Protein AF-A3JC23-F1 (afdb_monomer_lite)

Foldseek 3Di:
DDDDDDPPPPPPPPPPPQKDKDAKDWDKPPPAQDKDKDWAFDFPIKIWIDAIWIARNVVRDIDGPDKIKMKTWGFHFDDPQKTKIWIWMDINNHTPVVGIDIDIDGHDQVAWGWDADQNWIKTWNDGGRTMTIIGTNTDHPVVPDDPDD

Radius of gyration: 22.41 Å; chains: 1; bounding box: 46×41×73 Å

Sequence (149 aa):
MKKTLMLGAVLAVTSLAGCSIMPETISRDPEKGTVSTAGVGEAIYTYDKKGKVFVDYMNGKSTNQTDSVKQEIIYSGLSKGELKITYREYMNDYARASFFQDATYDYSPQASTMISFKGAQVEILDANNTQVKYKVLKGFSDEQLKPME

pLDDT: mean 86.66, std 18.33, range [34.84, 98.62]

Structure (mmCIF, N/CA/C/O backbone):
data_AF-A3JC23-F1
#
_entry.id   AF-A3JC23-F1
#
loop_
_atom_site.group_PDB
_atom_site.id
_atom_site.type_symbol
_atom_site.label_atom_id
_atom_site.label_alt_id
_atom_site.label_comp_id
_atom_site.label_asym_id
_atom_site.label_entity_id
_atom_site.label_seq_id
_atom_site.pdbx_PDB_ins_code
_atom_site.Cartn_x
_atom_site.Cartn_y
_atom_site.Cartn_z
_atom_site.occupancy
_atom_site.B_iso_or_equiv
_atom_site.auth_seq_id
_atom_site.auth_comp_id
_atom_site.auth_asym_id
_atom_site.auth_atom_id
_atom_site.pdbx_PDB_model_num
ATOM 1 N N . MET A 1 1 ? -24.517 26.088 -53.016 1.00 42.19 1 MET A N 1
ATOM 2 C CA . MET A 1 1 ? -23.246 26.175 -53.780 1.00 42.19 1 MET A CA 1
ATOM 3 C C . MET A 1 1 ? -22.209 26.785 -52.840 1.00 42.19 1 MET A C 1
ATOM 5 O O . MET A 1 1 ? -22.527 27.822 -52.295 1.00 42.19 1 MET A O 1
ATOM 9 N N . LYS A 1 2 ? -21.037 26.249 -52.494 1.00 40.59 2 LYS A N 1
ATOM 10 C CA . LYS A 1 2 ? -20.238 25.068 -52.856 1.00 40.59 2 LYS A CA 1
ATOM 11 C C . LYS A 1 2 ? -19.586 24.564 -51.550 1.00 40.59 2 LYS A C 1
ATOM 13 O O . LYS A 1 2 ? -19.163 25.375 -50.735 1.00 40.59 2 LYS A O 1
ATOM 18 N N . LYS A 1 3 ? -19.513 23.241 -51.371 1.00 43.25 3 LYS A N 1
ATOM 19 C CA . LYS A 1 3 ? -18.633 22.580 -50.393 1.00 43.25 3 LYS A CA 1
ATOM 20 C C . LYS A 1 3 ? -17.183 22.760 -50.853 1.00 43.25 3 LYS A C 1
ATOM 22 O O . LYS A 1 3 ? -16.905 22.449 -52.008 1.00 43.25 3 LYS A O 1
ATOM 27 N N . THR A 1 4 ? -16.282 23.154 -49.956 1.00 44.03 4 THR A N 1
ATOM 28 C CA . THR A 1 4 ? -14.837 22.962 -50.143 1.00 44.03 4 THR A CA 1
ATOM 29 C C . THR A 1 4 ? -14.311 22.150 -48.969 1.00 44.03 4 THR A C 1
ATOM 31 O O . THR A 1 4 ? -14.196 22.639 -47.850 1.00 44.03 4 THR A O 1
ATOM 34 N N . LEU A 1 5 ? -14.057 20.876 -49.262 1.00 46.94 5 LEU A N 1
ATOM 35 C CA . LEU A 1 5 ? -13.226 19.967 -48.485 1.00 46.94 5 LEU A CA 1
ATOM 36 C C . LEU A 1 5 ? -11.787 20.505 -48.506 1.00 46.94 5 LEU A C 1
ATOM 38 O O . LEU A 1 5 ? -11.231 20.695 -49.585 1.00 46.94 5 LEU A O 1
ATOM 42 N N . MET A 1 6 ? -11.173 20.687 -47.341 1.00 37.78 6 MET A N 1
ATOM 43 C CA . MET A 1 6 ? -9.716 20.699 -47.201 1.00 37.78 6 MET A CA 1
ATOM 44 C C . MET A 1 6 ? -9.348 19.421 -46.452 1.00 37.78 6 MET A C 1
ATOM 46 O O . MET A 1 6 ? -9.417 19.350 -45.228 1.00 37.78 6 MET A O 1
ATOM 50 N N . LEU A 1 7 ? -9.042 18.377 -47.222 1.00 41.12 7 LEU A N 1
ATOM 51 C CA . LEU A 1 7 ? -8.472 17.135 -46.722 1.00 41.12 7 LEU A CA 1
ATOM 52 C C . LEU A 1 7 ? -6.980 17.395 -46.474 1.00 41.12 7 LEU A C 1
ATOM 54 O O . LEU A 1 7 ? -6.151 17.221 -47.362 1.00 41.12 7 LEU A O 1
ATOM 58 N N . GLY A 1 8 ? -6.650 17.886 -45.282 1.00 37.66 8 GLY A N 1
ATOM 59 C CA . GLY A 1 8 ? -5.270 17.961 -44.817 1.00 37.66 8 GLY A CA 1
ATOM 60 C C . GLY A 1 8 ? -4.798 16.566 -44.431 1.00 37.66 8 GLY A C 1
ATOM 61 O O . GLY A 1 8 ? -4.936 16.166 -43.279 1.00 37.66 8 GLY A O 1
ATOM 62 N N . ALA A 1 9 ? -4.280 15.805 -45.395 1.00 42.31 9 ALA A N 1
ATOM 63 C CA . ALA A 1 9 ? -3.544 14.583 -45.107 1.00 42.31 9 ALA A CA 1
ATOM 64 C C . ALA A 1 9 ? -2.228 14.971 -44.419 1.00 42.31 9 ALA A C 1
ATOM 66 O O . ALA A 1 9 ? -1.235 15.287 -45.072 1.00 42.31 9 ALA A O 1
ATOM 67 N N . VAL A 1 10 ? -2.229 14.977 -43.085 1.00 38.59 10 VAL A N 1
ATOM 68 C CA . VAL A 1 10 ? -0.990 14.935 -42.312 1.00 38.59 10 VAL A CA 1
ATOM 69 C C . VAL A 1 10 ? -0.419 13.540 -42.529 1.00 38.59 10 VAL A C 1
ATOM 71 O O . VAL A 1 10 ? -0.834 12.575 -41.891 1.00 38.59 10 VAL A O 1
ATOM 74 N N . LEU A 1 11 ? 0.494 13.421 -43.491 1.00 34.84 11 LEU A N 1
ATOM 75 C CA . LEU A 1 11 ? 1.345 12.250 -43.611 1.00 34.84 11 LEU A CA 1
ATOM 76 C C . LEU A 1 11 ? 2.268 12.277 -42.388 1.00 34.84 11 LEU A C 1
ATOM 78 O O . LEU A 1 11 ? 3.297 12.951 -42.381 1.00 34.84 11 LEU A O 1
ATOM 82 N N . ALA A 1 12 ? 1.862 11.604 -41.312 1.00 37.56 12 ALA A N 1
ATOM 83 C CA . ALA A 1 12 ? 2.781 11.276 -40.240 1.00 37.56 12 ALA A CA 1
ATOM 84 C C . ALA A 1 12 ? 3.844 10.369 -40.864 1.00 37.56 12 ALA A C 1
ATOM 86 O O . ALA A 1 12 ? 3.592 9.195 -41.132 1.00 37.56 12 ALA A O 1
ATOM 87 N N . VAL A 1 13 ? 5.015 10.932 -41.164 1.00 38.25 13 VAL A N 1
ATOM 88 C CA . VAL A 1 13 ? 6.204 10.145 -41.472 1.00 38.25 13 VAL A CA 1
ATOM 89 C C . VAL A 1 13 ? 6.565 9.447 -40.170 1.00 38.25 13 VAL A C 1
ATOM 91 O O . VAL A 1 13 ? 7.307 9.969 -39.343 1.00 38.25 13 VAL A O 1
ATOM 94 N N . THR A 1 14 ? 5.955 8.288 -39.939 1.00 45.12 14 THR A N 1
ATOM 95 C CA . THR A 1 14 ? 6.372 7.376 -38.888 1.00 45.12 14 THR A CA 1
ATOM 96 C C . THR A 1 14 ? 7.732 6.868 -39.326 1.00 45.12 14 THR A C 1
ATOM 98 O O . THR A 1 14 ? 7.823 6.002 -40.199 1.00 45.12 14 THR A O 1
ATOM 101 N N . SER A 1 15 ? 8.805 7.446 -38.789 1.00 49.62 15 SER A N 1
ATOM 102 C CA . SER A 1 15 ? 10.090 6.774 -38.862 1.00 49.62 15 SER A CA 1
ATOM 103 C C . SER A 1 15 ? 9.877 5.395 -38.241 1.00 49.62 15 SER A C 1
ATOM 105 O O . SER A 1 15 ? 9.499 5.267 -37.077 1.00 49.62 15 SER A O 1
ATOM 107 N N . LEU A 1 16 ? 10.041 4.351 -39.050 1.00 55.16 16 LEU A N 1
ATOM 108 C CA . LEU A 1 16 ? 10.155 2.980 -38.571 1.00 55.16 16 LEU A CA 1
ATOM 109 C C . LEU A 1 16 ? 11.498 2.894 -37.845 1.00 55.16 16 LEU A C 1
ATOM 111 O O . LEU A 1 16 ? 12.481 2.385 -38.377 1.00 55.16 16 LEU A O 1
ATOM 115 N N . ALA A 1 17 ? 11.580 3.494 -36.659 1.00 64.62 17 ALA A N 1
ATOM 116 C CA . ALA A 1 17 ? 12.686 3.235 -35.769 1.00 64.62 17 ALA A CA 1
ATOM 117 C C . ALA A 1 17 ? 12.620 1.739 -35.446 1.00 64.62 17 ALA A C 1
ATOM 119 O O . ALA A 1 17 ? 11.651 1.264 -34.860 1.00 64.62 17 ALA A O 1
ATOM 120 N N . GLY A 1 18 ? 13.643 0.987 -35.863 1.00 77.00 18 GLY A N 1
ATOM 121 C CA . GLY A 1 18 ? 13.754 -0.447 -35.581 1.00 77.00 18 GLY A CA 1
ATOM 122 C C . GLY A 1 18 ? 13.861 -0.765 -34.085 1.00 77.00 18 GLY A C 1
ATOM 123 O O . GLY A 1 18 ? 13.825 -1.932 -33.711 1.00 77.00 18 GLY A O 1
ATOM 124 N N . CYS A 1 19 ? 13.952 0.257 -33.226 1.00 84.06 19 CYS A N 1
ATOM 125 C CA . CYS A 1 19 ? 13.892 0.129 -31.779 1.00 84.06 19 CYS A CA 1
ATOM 126 C C . CYS A 1 19 ? 13.116 1.278 -31.116 1.00 84.06 19 CYS A C 1
ATOM 128 O O . CYS A 1 19 ? 12.958 2.354 -31.698 1.00 84.06 19 CYS A O 1
ATOM 130 N N . SER A 1 20 ? 12.675 1.064 -29.878 1.00 88.50 20 SER A N 1
ATOM 131 C CA . SER A 1 20 ? 12.151 2.104 -28.989 1.00 88.50 20 SER A CA 1
ATOM 132 C C . SER A 1 20 ? 12.636 1.912 -27.550 1.00 88.50 20 SER A C 1
ATOM 134 O O . SER A 1 20 ? 13.111 0.843 -27.164 1.00 88.50 20 SER A O 1
ATOM 136 N N . ILE A 1 21 ? 12.522 2.973 -26.749 1.00 88.50 21 ILE A N 1
ATOM 137 C CA . ILE A 1 21 ? 12.781 2.943 -25.308 1.00 88.50 21 ILE A CA 1
ATOM 138 C C . ILE A 1 21 ? 11.471 3.271 -24.602 1.00 88.50 21 ILE A C 1
ATOM 140 O O . ILE A 1 21 ? 10.959 4.382 -24.735 1.00 88.50 21 ILE A O 1
ATOM 144 N N . MET A 1 22 ? 10.952 2.326 -23.824 1.00 88.31 22 MET A N 1
ATOM 145 C CA . MET A 1 22 ? 9.900 2.609 -22.856 1.00 88.31 22 MET A CA 1
ATOM 146 C C . MET A 1 22 ? 10.553 3.203 -21.605 1.00 88.31 22 MET A C 1
ATOM 148 O O . MET A 1 22 ? 11.451 2.572 -21.037 1.00 88.31 22 MET A O 1
ATOM 152 N N . PRO A 1 23 ? 10.182 4.430 -21.202 1.00 88.50 23 PRO A N 1
ATOM 153 C CA . PRO A 1 23 ? 10.779 5.074 -20.043 1.00 88.50 23 PRO A CA 1
ATOM 154 C C . PRO A 1 23 ? 10.357 4.380 -18.746 1.00 88.50 23 PRO A C 1
ATOM 156 O O . PRO A 1 23 ? 9.351 3.675 -18.699 1.00 88.50 23 PRO A O 1
ATOM 159 N N . GLU A 1 24 ? 11.121 4.630 -17.684 1.00 91.75 24 GLU A N 1
ATOM 160 C CA . GLU A 1 24 ? 10.702 4.256 -16.336 1.00 91.75 24 GLU A CA 1
ATOM 161 C C . GLU A 1 24 ? 9.407 5.000 -15.975 1.00 91.75 24 GLU A C 1
ATOM 163 O O . GLU A 1 24 ? 9.256 6.187 -16.282 1.00 91.75 24 GLU A O 1
ATOM 168 N N . THR A 1 25 ? 8.470 4.307 -15.329 1.00 92.81 25 THR A N 1
ATOM 169 C CA . THR A 1 25 ? 7.219 4.902 -14.843 1.00 92.81 25 THR A CA 1
ATOM 170 C C . THR A 1 25 ? 6.984 4.527 -13.391 1.00 92.81 25 THR A C 1
ATOM 172 O O . THR A 1 25 ? 7.390 3.457 -12.941 1.00 92.81 25 THR A O 1
ATOM 175 N N . ILE A 1 26 ? 6.337 5.427 -12.653 1.00 93.75 26 ILE A N 1
ATOM 176 C CA . ILE A 1 26 ? 5.988 5.228 -11.248 1.00 93.75 26 ILE A CA 1
ATOM 177 C C . ILE A 1 26 ? 4.496 5.484 -11.088 1.00 93.75 26 ILE A C 1
ATOM 179 O O . ILE A 1 26 ? 4.018 6.565 -11.435 1.00 93.75 26 ILE A O 1
ATOM 183 N N . SER A 1 27 ? 3.787 4.533 -10.492 1.00 95.38 27 SER A N 1
ATOM 184 C CA . SER A 1 27 ? 2.404 4.697 -10.055 1.00 95.38 27 SER A CA 1
ATOM 185 C C . SER A 1 27 ? 2.255 4.407 -8.562 1.00 95.38 27 SER A C 1
ATOM 187 O O . SER A 1 27 ? 3.054 3.696 -7.944 1.00 95.38 27 SER A O 1
ATOM 189 N N . ARG A 1 28 ? 1.245 5.040 -7.964 1.00 95.94 28 ARG A N 1
ATOM 190 C CA . ARG A 1 28 ? 0.866 4.879 -6.561 1.00 95.94 28 ARG A CA 1
ATOM 191 C C . ARG A 1 28 ? -0.637 4.753 -6.495 1.00 95.94 28 ARG A C 1
ATOM 193 O O . ARG A 1 28 ? -1.322 5.582 -7.088 1.00 95.94 28 ARG A O 1
ATOM 200 N N . ASP A 1 29 ? -1.110 3.758 -5.767 1.00 97.06 29 ASP A N 1
ATOM 201 C CA . ASP A 1 29 ? -2.537 3.532 -5.605 1.00 97.06 29 ASP A CA 1
AT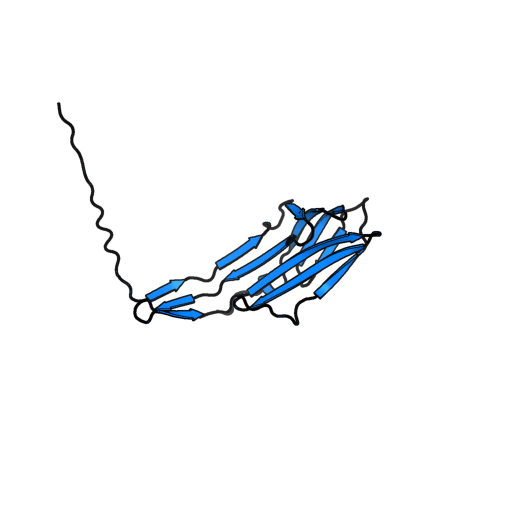OM 202 C C . ASP A 1 29 ? -2.869 3.132 -4.158 1.00 97.06 29 ASP A C 1
ATOM 204 O O . ASP A 1 29 ? -2.323 2.138 -3.673 1.00 97.06 29 ASP A O 1
ATOM 208 N N . PRO A 1 30 ? -3.703 3.901 -3.438 1.00 97.81 30 PRO A N 1
ATOM 209 C CA . PRO A 1 30 ? -4.226 5.205 -3.842 1.00 97.81 30 PRO A CA 1
ATOM 210 C C . PRO A 1 30 ? -3.144 6.294 -3.827 1.00 97.81 30 PRO A C 1
ATOM 212 O O . PRO A 1 30 ? -2.041 6.127 -3.291 1.00 97.81 30 PRO A O 1
ATOM 215 N N . GLU A 1 31 ? -3.478 7.461 -4.381 1.00 95.12 31 GLU A N 1
ATOM 216 C CA . GLU A 1 31 ? -2.669 8.659 -4.176 1.00 95.12 31 GLU A CA 1
ATOM 217 C C . GLU A 1 31 ? -2.588 9.016 -2.683 1.00 95.12 31 GLU A C 1
ATOM 219 O O . GLU A 1 31 ? -3.559 8.927 -1.924 1.00 95.12 31 GLU A O 1
ATOM 224 N N . LYS A 1 32 ? -1.398 9.442 -2.250 1.00 94.88 32 LYS A N 1
ATOM 225 C CA . LYS A 1 32 ? -1.139 9.834 -0.861 1.00 94.88 32 LYS A CA 1
ATOM 226 C C . LYS A 1 32 ? -2.048 11.002 -0.462 1.00 94.88 32 LYS A C 1
ATOM 228 O O . LYS A 1 32 ? -2.187 11.968 -1.203 1.00 94.88 32 LYS A O 1
ATOM 233 N N . GLY A 1 33 ? -2.623 10.928 0.734 1.00 95.12 33 GLY A N 1
ATOM 234 C CA . GLY A 1 33 ? -3.561 11.911 1.281 1.00 95.12 33 GLY A CA 1
ATOM 235 C C . GLY A 1 33 ? -5.032 11.636 0.957 1.00 95.12 33 GLY A C 1
ATOM 236 O O . GLY A 1 33 ? -5.901 12.197 1.626 1.00 95.12 33 GLY A O 1
ATOM 237 N N . THR A 1 34 ? -5.325 10.740 0.012 1.00 95.88 34 THR A N 1
ATOM 238 C CA . THR A 1 34 ? -6.697 10.414 -0.390 1.00 95.88 34 THR A CA 1
ATOM 239 C C . THR A 1 34 ? -7.318 9.380 0.543 1.00 95.88 34 THR A C 1
ATOM 241 O O . THR A 1 34 ? -6.693 8.376 0.891 1.00 95.88 34 THR A O 1
ATOM 244 N N . VAL A 1 35 ? -8.571 9.611 0.942 1.00 98.06 35 VAL A N 1
ATOM 245 C CA . VAL A 1 35 ? -9.358 8.620 1.686 1.00 98.06 35 VAL A CA 1
ATOM 246 C C . VAL A 1 35 ? -9.915 7.597 0.705 1.00 98.06 35 VAL A C 1
ATOM 248 O O . VAL A 1 35 ? -10.629 7.967 -0.223 1.00 98.06 35 VAL A O 1
ATOM 251 N N . SER A 1 36 ? -9.610 6.324 0.936 1.00 98.44 36 SER A N 1
ATOM 252 C CA . SER A 1 36 ? -9.981 5.211 0.059 1.00 98.44 36 SER A CA 1
ATOM 253 C C . SER A 1 36 ? -10.590 4.060 0.857 1.00 98.44 36 SER A C 1
ATOM 255 O O . SER A 1 36 ? -10.547 4.044 2.093 1.00 98.44 36 SER A O 1
ATOM 257 N N . THR A 1 37 ? -11.177 3.099 0.148 1.00 98.44 37 THR A N 1
ATOM 258 C CA . THR A 1 37 ? -11.737 1.872 0.725 1.00 98.44 37 THR A CA 1
ATOM 259 C C . THR A 1 37 ? -11.206 0.655 -0.012 1.00 98.44 37 THR A C 1
ATOM 261 O O . THR A 1 37 ? -11.021 0.728 -1.223 1.00 98.44 37 THR A O 1
ATOM 264 N N . AL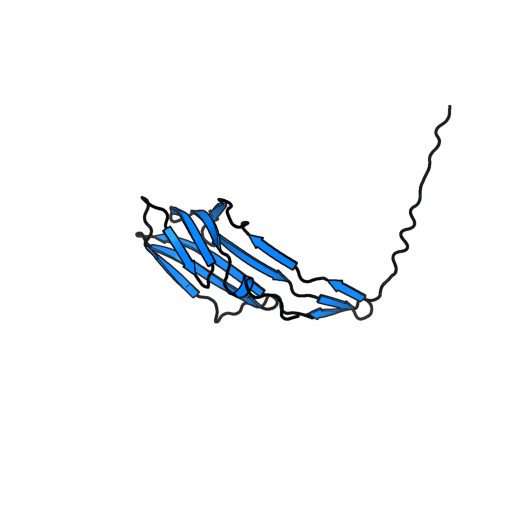A A 1 38 ? -11.005 -0.449 0.699 1.00 98.44 38 ALA A N 1
ATOM 265 C CA . ALA A 1 38 ? -10.591 -1.725 0.120 1.00 98.44 38 ALA A CA 1
ATOM 266 C C . ALA A 1 38 ? -11.268 -2.887 0.852 1.00 98.44 38 ALA A C 1
ATOM 268 O O . ALA A 1 38 ? -11.568 -2.791 2.046 1.00 98.44 38 ALA A O 1
ATOM 269 N N . GLY A 1 39 ? -11.520 -3.974 0.136 1.00 98.44 39 GLY A N 1
ATOM 270 C CA . GLY A 1 39 ? -11.979 -5.244 0.681 1.00 98.44 39 GLY A CA 1
ATOM 271 C C . GLY A 1 39 ? -10.842 -6.101 1.242 1.00 98.44 39 GLY A C 1
ATOM 272 O O . GLY A 1 39 ? -9.658 -5.784 1.122 1.00 98.44 39 GLY A O 1
ATOM 273 N N . VAL A 1 40 ? -11.199 -7.230 1.852 1.00 97.81 40 VAL A N 1
ATOM 274 C CA . VAL A 1 40 ? -10.213 -8.249 2.245 1.00 97.81 40 VAL A CA 1
ATOM 275 C C . VAL A 1 40 ? -9.557 -8.863 1.007 1.00 97.81 40 VAL A C 1
ATOM 277 O O . VAL A 1 40 ? -10.236 -9.295 0.080 1.00 97.81 40 VAL A O 1
ATOM 280 N N . GLY A 1 41 ? -8.228 -8.940 1.021 1.00 97.00 41 GLY A N 1
ATOM 281 C CA . GLY A 1 41 ? -7.397 -9.423 -0.079 1.00 97.00 41 GLY A CA 1
ATOM 282 C C . GLY A 1 41 ? -6.980 -8.336 -1.071 1.00 97.00 41 GLY A C 1
ATOM 283 O O . GLY A 1 41 ? -6.138 -8.607 -1.926 1.00 97.00 41 GLY A O 1
ATOM 284 N N . GLU A 1 42 ? -7.507 -7.117 -0.946 1.00 98.19 42 GLU A N 1
ATOM 285 C CA . GLU A 1 42 ? -7.147 -5.988 -1.804 1.00 98.19 42 GLU A CA 1
ATOM 286 C C . GLU A 1 42 ? -5.987 -5.175 -1.219 1.00 98.19 42 GLU A C 1
ATOM 288 O O . GLU A 1 42 ? -5.816 -5.058 0.002 1.00 98.19 42 GLU A O 1
ATOM 293 N N . ALA A 1 43 ? -5.174 -4.600 -2.106 1.00 98.00 43 ALA A N 1
ATOM 294 C CA . ALA A 1 43 ? -4.106 -3.699 -1.709 1.00 98.00 43 ALA A CA 1
ATOM 295 C C . ALA A 1 43 ? -4.696 -2.392 -1.159 1.00 98.00 43 ALA A C 1
ATOM 297 O O . ALA A 1 43 ? -5.476 -1.717 -1.823 1.00 98.00 43 ALA A O 1
ATOM 298 N N . ILE A 1 44 ? -4.290 -2.021 0.054 1.00 98.31 44 ILE A N 1
ATOM 299 C CA . ILE A 1 44 ? -4.545 -0.692 0.626 1.00 98.31 44 ILE A CA 1
ATOM 300 C C . ILE A 1 44 ? -3.448 0.299 0.259 1.00 98.31 44 ILE A C 1
ATOM 302 O O . ILE A 1 44 ? -3.595 1.500 0.454 1.00 98.31 44 ILE A O 1
ATOM 306 N N . TYR A 1 45 ? -2.313 -0.192 -0.228 1.00 98.38 45 TYR A N 1
ATOM 307 C CA . TYR A 1 45 ? -1.310 0.666 -0.820 1.00 98.38 45 TYR A CA 1
ATOM 308 C C . TYR A 1 45 ? -0.416 -0.118 -1.769 1.00 98.38 45 TYR A C 1
ATOM 310 O O . TYR A 1 45 ? 0.188 -1.113 -1.369 1.00 98.38 45 TYR A O 1
ATOM 318 N N . THR A 1 46 ? -0.313 0.364 -3.001 1.00 97.94 46 THR A N 1
ATOM 319 C CA . THR A 1 46 ? 0.560 -0.159 -4.046 1.00 97.94 46 THR A CA 1
ATOM 320 C C . THR A 1 46 ? 1.523 0.927 -4.495 1.00 97.94 46 THR A C 1
ATOM 322 O O . THR A 1 46 ? 1.121 2.048 -4.811 1.00 97.94 46 THR A O 1
ATOM 325 N N . TYR A 1 47 ? 2.797 0.569 -4.574 1.00 97.12 47 TYR A N 1
ATOM 326 C CA . TYR A 1 47 ? 3.822 1.300 -5.304 1.00 97.12 47 TYR A CA 1
ATOM 327 C C . TYR A 1 47 ? 4.307 0.399 -6.439 1.00 97.12 47 TYR A C 1
ATOM 329 O O . TYR A 1 47 ? 4.740 -0.722 -6.173 1.00 97.12 47 TYR A O 1
ATOM 337 N N . ASP A 1 48 ? 4.216 0.857 -7.687 1.00 95.88 48 ASP A N 1
ATOM 338 C CA . ASP A 1 48 ? 4.695 0.113 -8.858 1.00 95.88 48 ASP A CA 1
ATOM 339 C C . ASP A 1 48 ? 5.634 1.007 -9.672 1.00 95.88 48 ASP A C 1
ATOM 341 O O . ASP A 1 48 ? 5.236 2.032 -10.231 1.00 95.88 48 ASP A O 1
ATOM 345 N N . LYS A 1 49 ? 6.910 0.626 -9.695 1.00 94.94 49 LYS A N 1
ATOM 346 C CA . LYS A 1 49 ? 7.938 1.199 -10.552 1.00 94.94 49 LYS A CA 1
ATOM 347 C C . LYS A 1 49 ? 8.178 0.231 -11.699 1.00 94.94 49 LYS A C 1
ATOM 349 O O . LYS A 1 49 ? 8.781 -0.823 -11.493 1.00 94.94 49 LYS A O 1
ATOM 354 N N . LYS A 1 50 ? 7.786 0.604 -12.915 1.00 93.88 50 LYS A N 1
ATOM 355 C CA . LYS A 1 50 ? 8.178 -0.126 -14.126 1.00 93.88 50 LYS A CA 1
ATOM 356 C C . LYS A 1 50 ? 9.507 0.412 -14.616 1.00 93.88 50 LYS A C 1
ATOM 358 O O . LYS A 1 50 ? 9.607 1.602 -14.895 1.00 93.88 50 LYS A O 1
ATOM 363 N N . GLY A 1 51 ? 10.504 -0.460 -14.701 1.00 91.56 51 GLY A N 1
ATOM 364 C CA . GLY A 1 51 ? 11.837 -0.129 -15.183 1.00 91.56 51 GLY A CA 1
ATOM 365 C C . GLY A 1 51 ? 11.844 0.274 -16.657 1.00 91.56 51 GLY A C 1
ATOM 366 O O . GLY A 1 51 ? 10.885 0.060 -17.399 1.00 91.56 51 GLY A O 1
ATOM 367 N N . LYS A 1 52 ? 12.951 0.874 -17.094 1.00 93.00 52 LYS A N 1
ATOM 368 C CA . LYS A 1 52 ? 13.169 1.245 -18.491 1.00 93.00 52 LYS A CA 1
ATOM 369 C C . LYS A 1 52 ? 13.340 -0.019 -19.327 1.00 93.00 52 LYS A C 1
ATOM 371 O O . LYS A 1 52 ? 14.134 -0.888 -18.974 1.00 93.00 52 LYS A O 1
ATOM 376 N N . VAL A 1 53 ? 12.675 -0.076 -20.475 1.00 93.38 53 VAL A N 1
ATOM 377 C CA . VAL A 1 53 ? 12.735 -1.223 -21.387 1.00 93.38 53 VAL A CA 1
ATOM 378 C C . VAL A 1 53 ? 13.207 -0.769 -22.759 1.00 93.38 53 VAL A C 1
ATOM 380 O O . VAL A 1 53 ? 12.649 0.161 -23.336 1.00 93.38 53 VAL A O 1
ATOM 383 N N . PHE A 1 54 ? 14.232 -1.425 -23.294 1.00 92.88 54 PHE A N 1
ATOM 384 C CA . PHE A 1 54 ? 14.632 -1.282 -24.689 1.00 92.88 54 PHE A CA 1
ATOM 385 C C . PHE A 1 54 ? 13.959 -2.370 -25.523 1.00 92.88 54 PHE A C 1
ATOM 387 O O . PHE A 1 54 ? 1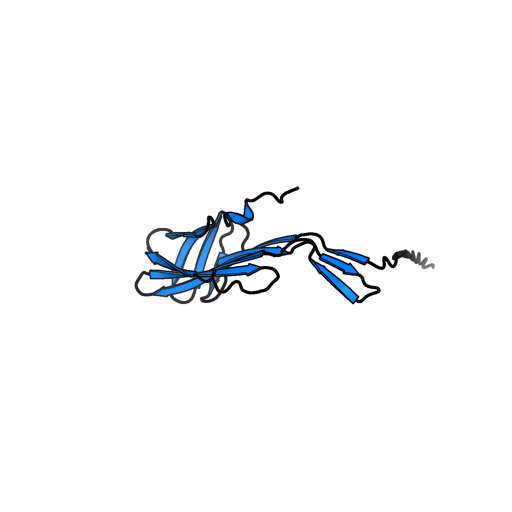4.102 -3.556 -25.220 1.00 92.88 54 PHE A O 1
ATOM 394 N N . VAL A 1 55 ? 13.250 -1.974 -26.576 1.00 92.81 55 VAL A N 1
ATOM 395 C CA . VAL A 1 55 ? 12.557 -2.886 -27.488 1.00 92.81 55 VAL A CA 1
ATOM 396 C C . VAL A 1 55 ? 13.216 -2.802 -28.856 1.00 92.81 55 VAL A C 1
ATOM 398 O O . VAL A 1 55 ? 13.212 -1.747 -29.480 1.00 92.81 55 VAL A O 1
ATOM 401 N N . ASP A 1 56 ? 13.764 -3.917 -29.325 1.00 91.69 56 ASP A N 1
ATOM 402 C CA . ASP A 1 56 ? 14.259 -4.119 -30.682 1.00 91.69 56 ASP A CA 1
ATOM 403 C C . ASP A 1 56 ? 13.181 -4.836 -31.499 1.00 91.69 56 ASP A C 1
ATOM 405 O O . ASP A 1 56 ? 12.954 -6.040 -31.348 1.00 91.69 56 ASP A O 1
ATOM 409 N N . TYR A 1 57 ? 12.496 -4.084 -32.357 1.00 89.62 57 TYR A N 1
ATOM 410 C CA . TYR A 1 57 ? 11.401 -4.597 -33.174 1.00 89.62 57 TYR A CA 1
ATOM 411 C C . TYR A 1 57 ? 11.888 -5.516 -34.292 1.00 89.62 57 TYR A C 1
ATOM 413 O O . TYR A 1 57 ? 11.162 -6.427 -34.683 1.00 89.62 57 TYR A O 1
ATOM 421 N N . MET A 1 58 ? 13.106 -5.302 -34.793 1.00 89.06 58 MET A N 1
ATOM 422 C CA . MET A 1 58 ? 13.652 -6.081 -35.907 1.00 89.06 58 MET A CA 1
ATOM 423 C C . MET A 1 58 ? 14.010 -7.499 -35.466 1.00 89.06 58 MET A C 1
ATOM 425 O O . MET A 1 58 ? 13.844 -8.444 -36.232 1.00 89.06 58 MET A O 1
ATOM 429 N N . ASN A 1 59 ? 14.460 -7.642 -34.218 1.00 90.69 59 ASN A N 1
ATOM 430 C CA . ASN A 1 59 ? 14.827 -8.928 -33.626 1.00 90.69 59 ASN A CA 1
ATOM 431 C C . ASN A 1 59 ? 13.776 -9.472 -32.641 1.00 90.69 59 ASN A C 1
ATOM 433 O O . ASN A 1 59 ? 13.995 -10.521 -32.035 1.00 90.69 59 ASN A O 1
ATOM 437 N N . GLY A 1 60 ? 12.655 -8.765 -32.446 1.00 89.31 60 GLY A N 1
ATOM 438 C CA . GLY A 1 60 ? 11.592 -9.148 -31.510 1.00 89.31 60 GLY A CA 1
ATOM 439 C C . GLY A 1 60 ? 12.062 -9.258 -30.054 1.00 89.31 60 GLY A C 1
ATOM 440 O O . GLY A 1 60 ? 11.532 -10.070 -29.297 1.00 89.31 60 GLY A O 1
ATOM 441 N N . LYS A 1 61 ? 13.083 -8.486 -29.661 1.00 92.56 61 LYS A N 1
ATOM 442 C CA . LYS A 1 61 ? 13.741 -8.598 -28.354 1.00 92.56 61 LYS A CA 1
ATOM 443 C C . LYS A 1 61 ? 13.382 -7.421 -27.458 1.00 92.56 61 LYS A C 1
ATOM 445 O O . LYS A 1 61 ? 13.462 -6.271 -27.868 1.00 92.56 61 LYS A O 1
ATOM 450 N N . SER A 1 62 ? 13.076 -7.713 -26.199 1.00 90.44 62 SER A N 1
ATOM 451 C CA . SER A 1 62 ? 12.912 -6.719 -25.140 1.00 90.44 62 SER A CA 1
ATOM 452 C C . SER A 1 62 ? 13.988 -6.926 -24.077 1.00 90.44 62 SER A C 1
ATOM 454 O O . SER A 1 62 ? 14.283 -8.064 -23.711 1.00 90.44 62 SER A O 1
ATOM 456 N N . THR A 1 63 ? 14.621 -5.848 -23.620 1.00 91.19 63 THR A N 1
ATOM 457 C CA . THR A 1 63 ? 15.670 -5.886 -22.593 1.00 91.19 63 THR A CA 1
ATOM 458 C C . THR A 1 63 ? 15.361 -4.854 -21.515 1.00 91.19 63 THR A C 1
ATOM 460 O O . THR A 1 63 ? 15.229 -3.666 -21.813 1.00 91.19 63 THR A O 1
ATOM 463 N N . ASN A 1 64 ? 15.255 -5.304 -20.263 1.00 90.69 64 ASN A N 1
ATOM 464 C CA . ASN A 1 64 ? 15.150 -4.407 -19.116 1.00 90.69 64 ASN A CA 1
ATOM 465 C C . ASN A 1 64 ? 16.491 -3.694 -18.925 1.00 90.69 64 ASN A C 1
ATOM 467 O O . ASN A 1 64 ? 17.522 -4.333 -18.728 1.00 90.69 64 ASN A O 1
ATOM 471 N N . GLN A 1 65 ? 16.461 -2.370 -18.997 1.00 91.50 65 GLN A N 1
ATOM 472 C CA . GLN A 1 65 ? 17.606 -1.503 -18.739 1.00 91.50 65 GLN A CA 1
ATOM 473 C C . GLN A 1 65 ? 17.692 -1.125 -17.257 1.00 91.50 65 GLN A C 1
ATOM 475 O O . GLN A 1 65 ? 18.782 -0.857 -16.763 1.00 91.50 65 GLN A O 1
ATOM 480 N N . THR A 1 66 ? 16.556 -1.096 -16.556 1.00 91.44 66 THR A N 1
ATOM 481 C CA . THR A 1 66 ? 16.483 -0.963 -15.096 1.00 91.44 66 THR A CA 1
ATOM 482 C C . THR A 1 66 ? 15.458 -1.940 -14.530 1.00 91.44 66 THR A C 1
ATOM 484 O O . THR A 1 66 ? 14.538 -2.359 -15.236 1.00 91.44 66 THR A O 1
ATOM 487 N N . ASP A 1 67 ? 15.618 -2.307 -13.259 1.00 91.50 67 ASP A N 1
ATOM 488 C CA . ASP A 1 67 ? 14.696 -3.224 -12.594 1.00 91.50 67 ASP A CA 1
ATOM 489 C C . ASP A 1 67 ? 13.347 -2.563 -12.298 1.00 91.50 67 ASP A C 1
ATOM 491 O O . ASP A 1 67 ? 13.277 -1.426 -11.813 1.00 91.50 67 ASP A O 1
ATOM 495 N N . SER A 1 68 ? 12.275 -3.322 -12.523 1.00 92.69 68 SER A N 1
ATOM 496 C CA . SER A 1 68 ? 10.935 -2.998 -12.039 1.00 92.69 68 SER A CA 1
ATOM 497 C C . SER A 1 68 ? 10.772 -3.476 -10.602 1.00 92.69 68 SER A C 1
ATOM 499 O O . SER A 1 68 ? 11.225 -4.568 -10.261 1.00 92.69 68 SER A O 1
ATOM 501 N N . VAL A 1 69 ? 10.097 -2.693 -9.767 1.00 94.12 69 VAL A N 1
ATOM 502 C CA . VAL A 1 69 ? 9.822 -3.029 -8.366 1.00 94.12 69 VAL A CA 1
ATOM 503 C C . VAL A 1 69 ? 8.363 -2.732 -8.075 1.00 94.12 69 VAL A C 1
ATOM 505 O O . VAL A 1 69 ? 7.894 -1.635 -8.362 1.00 94.12 69 VAL A O 1
ATOM 508 N N . LYS A 1 70 ? 7.661 -3.688 -7.468 1.00 95.81 70 LYS A N 1
ATOM 509 C CA . LYS A 1 70 ? 6.293 -3.492 -6.985 1.00 95.81 70 LYS A CA 1
ATOM 510 C C . LYS A 1 70 ? 6.206 -3.870 -5.514 1.00 95.81 70 LYS A C 1
ATOM 512 O O . LYS A 1 70 ? 6.679 -4.939 -5.140 1.00 95.81 70 LYS A O 1
ATOM 517 N N . GLN A 1 71 ? 5.594 -3.016 -4.703 1.00 96.44 71 GLN A N 1
ATOM 518 C CA . GLN A 1 71 ? 5.387 -3.207 -3.268 1.00 96.44 71 GLN A CA 1
ATOM 519 C C . GLN A 1 71 ? 3.907 -3.011 -2.943 1.00 96.44 71 GLN A C 1
ATOM 521 O O . GLN A 1 71 ? 3.302 -2.034 -3.384 1.00 96.44 71 GLN A O 1
ATOM 526 N N . GLU A 1 72 ? 3.328 -3.930 -2.175 1.00 97.50 72 GLU A N 1
ATOM 527 C CA . GLU A 1 72 ? 1.910 -3.921 -1.811 1.00 97.50 72 GLU A CA 1
ATOM 528 C C . GLU A 1 72 ? 1.741 -4.123 -0.303 1.00 97.50 72 GLU A C 1
ATOM 530 O O . GLU A 1 72 ? 2.334 -5.034 0.274 1.00 97.50 72 GLU A O 1
ATOM 535 N N . ILE A 1 73 ? 0.892 -3.309 0.326 1.00 98.06 73 ILE A N 1
ATOM 536 C CA . ILE A 1 73 ? 0.268 -3.624 1.616 1.00 98.06 73 ILE A CA 1
ATOM 537 C C . ILE A 1 73 ? -1.171 -4.022 1.323 1.00 98.06 73 ILE A C 1
ATOM 539 O O . ILE A 1 73 ? -1.915 -3.255 0.719 1.00 98.06 73 ILE A O 1
ATOM 543 N N . ILE A 1 74 ? -1.558 -5.210 1.763 1.00 98.38 74 ILE A N 1
ATOM 544 C CA . ILE A 1 74 ? -2.852 -5.835 1.503 1.00 98.38 74 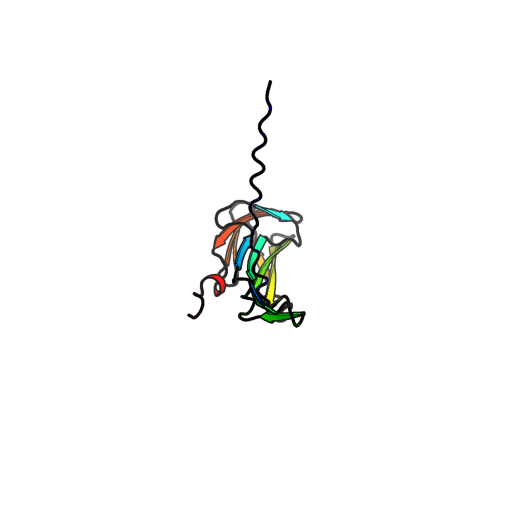ILE A CA 1
ATOM 545 C C . ILE A 1 74 ? -3.634 -5.910 2.804 1.00 98.38 74 ILE A C 1
ATOM 547 O O . ILE A 1 74 ? -3.077 -6.271 3.841 1.00 98.38 74 ILE A O 1
ATOM 551 N N . TYR A 1 75 ? -4.924 -5.587 2.749 1.00 98.44 75 TYR A N 1
ATOM 552 C CA . TYR A 1 75 ? -5.805 -5.768 3.889 1.00 98.44 75 TYR A CA 1
ATOM 553 C C . TYR A 1 75 ? -6.239 -7.225 4.025 1.00 98.44 75 TYR A C 1
ATOM 555 O O . TYR A 1 75 ? -6.898 -7.762 3.142 1.00 98.44 75 TYR A O 1
ATOM 563 N N . SER A 1 76 ? -5.920 -7.863 5.147 1.00 98.06 76 SER A N 1
ATOM 564 C CA . SER A 1 76 ? -6.216 -9.286 5.377 1.00 98.06 76 SER A CA 1
ATOM 565 C C . SER A 1 76 ? -7.422 -9.501 6.302 1.00 98.06 76 SER A C 1
ATOM 567 O O . SER A 1 76 ? -7.802 -10.640 6.568 1.00 98.06 76 SER A O 1
ATOM 569 N N . GLY A 1 77 ? -8.050 -8.414 6.764 1.00 97.62 77 GLY A N 1
ATOM 570 C CA . GLY A 1 77 ? -9.249 -8.428 7.601 1.00 97.62 77 GLY A CA 1
ATOM 571 C C . GLY A 1 77 ? -9.003 -8.010 9.051 1.00 97.62 77 GLY A C 1
ATOM 572 O O . GLY A 1 77 ? -7.871 -7.917 9.526 1.00 97.62 77 GLY A O 1
ATOM 573 N N . LEU A 1 78 ? -10.097 -7.756 9.767 1.00 98.19 78 LEU A N 1
ATOM 574 C CA . LEU A 1 78 ? -10.131 -7.513 11.208 1.00 98.19 78 LEU A CA 1
ATOM 575 C C . LEU A 1 78 ? -10.819 -8.690 11.901 1.00 98.19 78 LEU A C 1
ATOM 577 O O . LEU A 1 78 ? -11.917 -9.090 11.515 1.00 98.19 78 LEU A O 1
ATOM 581 N N . SER A 1 79 ? -10.212 -9.224 12.956 1.00 97.50 79 SER A N 1
ATOM 582 C CA . SER A 1 79 ? -10.826 -10.276 13.769 1.00 97.50 79 SER A CA 1
ATOM 583 C C . SER A 1 79 ? -10.387 -10.140 15.218 1.00 97.50 79 SER A C 1
ATOM 585 O O . SER A 1 79 ? -9.199 -10.050 15.485 1.00 97.50 79 SER A O 1
ATOM 587 N N . LYS A 1 80 ? -11.331 -10.189 16.166 1.00 96.12 80 LYS A N 1
ATOM 588 C CA . LYS A 1 80 ? -11.046 -10.128 17.616 1.00 96.12 80 LYS A CA 1
ATOM 589 C C . LYS A 1 80 ? -10.209 -8.906 18.047 1.00 96.12 80 LYS A C 1
ATOM 591 O O . LYS A 1 80 ? -9.424 -9.007 18.978 1.00 96.12 80 LYS A O 1
ATOM 596 N N . GLY A 1 81 ? -10.380 -7.764 17.377 1.00 95.75 81 GLY A N 1
ATOM 597 C CA . GLY A 1 81 ? -9.610 -6.543 17.658 1.00 95.75 81 GLY A CA 1
ATOM 598 C C . GLY A 1 81 ? -8.224 -6.502 17.008 1.00 95.75 81 GLY A C 1
ATOM 599 O O . GLY A 1 81 ? -7.528 -5.508 17.150 1.00 95.75 81 GLY A O 1
ATOM 600 N N . GLU A 1 82 ? -7.842 -7.531 16.252 1.00 97.56 82 GLU A N 1
ATOM 601 C CA . GLU A 1 82 ? -6.572 -7.593 15.532 1.00 97.56 82 GLU A CA 1
ATOM 602 C C . GLU A 1 82 ? -6.773 -7.263 14.052 1.00 97.56 82 GLU A C 1
ATOM 604 O O . GLU A 1 82 ? -7.397 -8.028 13.303 1.00 97.56 82 GLU A O 1
ATOM 609 N N . LEU A 1 83 ? -6.240 -6.120 13.625 1.00 97.94 83 LEU A N 1
ATOM 610 C CA . LEU A 1 83 ? -6.156 -5.735 12.226 1.00 97.94 83 LEU A CA 1
ATOM 611 C C . LEU A 1 83 ? -4.988 -6.472 11.574 1.00 97.94 83 LEU A C 1
ATOM 613 O O . LEU A 1 83 ? -3.843 -6.330 12.003 1.00 97.94 83 LEU A O 1
ATOM 617 N N . LYS A 1 84 ? -5.266 -7.228 10.515 1.00 98.12 84 LYS A N 1
ATOM 618 C CA . LYS A 1 84 ? -4.260 -8.019 9.809 1.00 98.12 84 LYS A CA 1
ATOM 619 C C . LYS A 1 84 ? -3.964 -7.407 8.455 1.00 98.12 84 LYS A C 1
ATOM 621 O O . LYS A 1 84 ? -4.878 -7.062 7.703 1.00 98.12 84 LYS A O 1
ATOM 626 N N . ILE A 1 85 ? -2.681 -7.319 8.139 1.00 97.94 85 ILE A N 1
ATOM 627 C CA . ILE A 1 85 ? -2.201 -6.947 6.815 1.00 97.94 85 ILE A CA 1
ATOM 628 C C . ILE A 1 85 ? -1.138 -7.919 6.332 1.00 97.94 85 ILE A C 1
ATOM 630 O O . ILE A 1 85 ? -0.448 -8.562 7.124 1.00 97.94 85 ILE A O 1
ATOM 634 N N . THR A 1 86 ? -0.979 -7.961 5.020 1.00 97.38 86 THR A N 1
ATOM 635 C CA . THR A 1 86 ? 0.048 -8.744 4.345 1.00 97.38 86 THR A CA 1
ATOM 636 C C . THR A 1 86 ? 0.856 -7.829 3.442 1.00 97.38 86 THR A C 1
ATOM 638 O O . THR A 1 86 ? 0.296 -7.071 2.655 1.00 97.38 86 THR A O 1
ATOM 641 N N . TYR A 1 87 ? 2.176 -7.913 3.523 1.00 96.88 87 TYR A N 1
ATOM 642 C CA . TYR A 1 87 ? 3.087 -7.237 2.612 1.00 96.88 87 TYR A CA 1
ATOM 643 C C . TYR A 1 87 ? 3.565 -8.182 1.509 1.00 96.88 87 TYR A C 1
ATOM 645 O O . TYR A 1 87 ? 3.865 -9.348 1.781 1.00 96.88 87 TYR A O 1
ATOM 653 N N . ARG A 1 88 ? 3.661 -7.674 0.275 1.00 95.06 88 ARG A N 1
ATOM 654 C CA . ARG A 1 88 ? 4.239 -8.390 -0.872 1.00 95.06 88 ARG A CA 1
ATOM 655 C C . ARG A 1 88 ? 5.165 -7.494 -1.673 1.00 95.06 88 ARG A C 1
ATOM 657 O O . ARG A 1 88 ? 4.891 -6.312 -1.858 1.00 95.06 88 ARG A O 1
ATOM 664 N N . GLU A 1 89 ? 6.218 -8.099 -2.211 1.00 94.06 89 GLU A N 1
ATOM 665 C CA . GLU A 1 89 ? 7.164 -7.431 -3.094 1.00 94.06 89 GLU A CA 1
ATOM 666 C C . GLU A 1 89 ? 7.456 -8.273 -4.336 1.00 94.06 89 GLU A C 1
ATOM 668 O O . GLU A 1 89 ? 7.586 -9.500 -4.269 1.00 94.06 89 GLU A O 1
ATOM 673 N N . TYR A 1 90 ? 7.599 -7.595 -5.468 1.00 94.31 90 TYR A N 1
ATOM 674 C CA . TYR A 1 90 ? 7.941 -8.174 -6.758 1.00 94.31 90 TYR A CA 1
ATOM 675 C C . TYR A 1 90 ? 9.118 -7.409 -7.352 1.00 94.31 90 TYR A C 1
ATOM 677 O O . TYR A 1 90 ? 9.213 -6.190 -7.204 1.00 94.31 90 TYR A O 1
ATOM 685 N N . MET A 1 91 ? 9.986 -8.123 -8.062 1.00 91.94 91 MET A N 1
ATOM 686 C CA . MET A 1 91 ? 11.065 -7.538 -8.851 1.00 91.94 91 MET A CA 1
ATOM 687 C C . MET A 1 91 ? 10.997 -8.099 -10.263 1.00 91.94 91 MET A C 1
ATOM 689 O O . MET A 1 91 ? 10.969 -9.315 -10.440 1.00 91.94 91 MET A O 1
ATOM 693 N N . ASN A 1 92 ? 10.944 -7.217 -11.262 1.00 90.19 92 ASN A N 1
ATOM 694 C CA . ASN A 1 92 ? 10.735 -7.587 -12.666 1.00 90.19 92 ASN A CA 1
ATOM 695 C C . ASN A 1 92 ? 9.517 -8.509 -12.854 1.00 90.19 92 ASN A C 1
ATOM 697 O O . ASN A 1 92 ? 9.597 -9.513 -13.552 1.00 90.19 92 ASN A O 1
ATOM 701 N N . ASP A 1 93 ? 8.419 -8.188 -12.160 1.00 85.81 93 ASP A N 1
ATOM 702 C CA . ASP A 1 93 ? 7.163 -8.952 -12.097 1.00 85.81 93 ASP A CA 1
ATOM 703 C C . ASP A 1 93 ? 7.270 -10.366 -11.478 1.00 85.81 93 ASP A C 1
ATOM 705 O O . ASP A 1 93 ? 6.263 -11.058 -11.320 1.00 85.81 93 ASP A O 1
ATOM 709 N N . TYR A 1 94 ? 8.455 -10.781 -11.017 1.00 86.81 94 TYR A N 1
ATOM 710 C CA . TYR A 1 94 ? 8.632 -12.006 -10.239 1.00 86.81 94 TYR A CA 1
ATOM 711 C C . TYR A 1 94 ? 8.385 -11.744 -8.757 1.00 86.81 94 TYR A C 1
ATOM 713 O O . TYR A 1 94 ? 9.011 -10.872 -8.149 1.00 86.81 94 TYR A O 1
ATOM 721 N N . ALA A 1 95 ? 7.497 -12.539 -8.157 1.00 84.81 95 ALA A N 1
ATOM 722 C CA . ALA A 1 95 ? 7.240 -12.492 -6.725 1.00 84.81 95 ALA A CA 1
ATOM 723 C C . ALA A 1 95 ? 8.519 -12.821 -5.949 1.00 84.81 95 ALA A C 1
ATOM 725 O O . ALA A 1 95 ? 9.109 -13.893 -6.108 1.00 84.81 95 ALA A O 1
ATOM 726 N N . ARG A 1 96 ? 8.931 -11.919 -5.060 1.00 84.44 96 ARG A N 1
ATOM 727 C CA . ARG A 1 96 ? 10.042 -12.175 -4.149 1.00 84.44 96 ARG A CA 1
ATOM 728 C C . ARG A 1 96 ? 9.480 -12.853 -2.906 1.00 84.44 96 ARG A C 1
ATOM 730 O O . ARG A 1 96 ? 9.189 -12.197 -1.913 1.00 84.44 96 ARG A O 1
ATOM 737 N N . ALA A 1 97 ? 9.303 -14.174 -2.965 1.00 76.06 97 ALA A N 1
ATOM 738 C CA . ALA A 1 97 ? 8.623 -14.942 -1.914 1.00 76.06 97 ALA A CA 1
ATOM 739 C C . ALA A 1 97 ? 9.187 -14.708 -0.495 1.00 76.06 97 ALA A C 1
ATOM 741 O O . ALA A 1 97 ? 8.430 -14.683 0.469 1.00 76.06 97 ALA A O 1
ATOM 742 N N . SER A 1 98 ? 10.495 -14.457 -0.359 1.00 72.56 98 SER A N 1
ATOM 743 C CA . SER A 1 98 ? 11.139 -14.130 0.925 1.00 72.56 98 SER A CA 1
ATOM 744 C C . SER A 1 98 ? 10.740 -12.769 1.517 1.00 72.56 98 SER A C 1
ATOM 746 O O . SER A 1 98 ? 11.118 -12.462 2.642 1.00 72.56 98 SER A O 1
ATOM 748 N N . PHE A 1 99 ? 10.014 -11.944 0.763 1.00 78.12 99 PHE A N 1
ATOM 749 C CA . PHE A 1 99 ? 9.515 -10.626 1.159 1.00 78.12 99 PHE A CA 1
ATOM 750 C C . PHE A 1 99 ? 7.993 -10.628 1.340 1.00 78.12 99 PHE A C 1
ATOM 752 O O . PHE A 1 99 ? 7.376 -9.571 1.384 1.00 78.12 99 PHE A O 1
ATOM 759 N N . PHE A 1 100 ? 7.384 -11.809 1.460 1.00 87.81 100 PHE A N 1
ATOM 760 C CA . PHE A 1 100 ? 6.024 -11.956 1.957 1.00 87.81 100 PHE A CA 1
ATOM 761 C C . PHE A 1 100 ? 6.044 -11.913 3.488 1.00 87.81 100 PHE A C 1
ATOM 763 O O . PHE A 1 100 ? 6.710 -12.737 4.118 1.00 87.81 100 PHE A O 1
ATOM 770 N N . GLN A 1 101 ? 5.337 -10.962 4.096 1.00 94.50 101 GLN A N 1
ATOM 771 C CA . GLN A 1 101 ? 5.293 -10.840 5.554 1.00 94.50 101 GLN A CA 1
ATOM 772 C C . GLN A 1 101 ? 3.911 -10.404 6.027 1.00 94.50 101 GLN A C 1
ATOM 774 O O . GLN A 1 101 ? 3.394 -9.379 5.589 1.00 94.50 101 GLN A O 1
ATOM 779 N N . ASP A 1 102 ? 3.351 -11.155 6.969 1.00 95.38 102 ASP A N 1
ATOM 780 C CA . ASP A 1 102 ? 2.127 -10.771 7.662 1.00 95.38 102 ASP A CA 1
ATOM 781 C C . ASP A 1 102 ? 2.458 -9.921 8.890 1.00 95.38 102 ASP A C 1
ATOM 783 O O . ASP A 1 102 ? 3.442 -10.163 9.597 1.00 95.38 102 ASP A O 1
ATOM 787 N N . ALA A 1 103 ? 1.622 -8.922 9.150 1.00 96.12 103 ALA A N 1
ATOM 788 C CA . ALA A 1 103 ? 1.701 -8.089 10.338 1.00 96.12 103 ALA A CA 1
ATOM 789 C C . ALA A 1 103 ? 0.313 -7.906 10.951 1.00 96.12 103 ALA A C 1
ATOM 791 O O . ALA A 1 103 ? -0.709 -7.903 10.261 1.00 96.12 103 ALA A O 1
ATOM 792 N N . THR A 1 104 ? 0.294 -7.776 12.273 1.00 97.44 104 THR A N 1
ATOM 793 C CA . THR A 1 104 ? -0.924 -7.593 13.061 1.00 97.44 104 THR A CA 1
ATOM 794 C C . THR A 1 104 ? -0.794 -6.332 13.900 1.00 97.44 104 THR A C 1
ATOM 796 O O . THR A 1 104 ? 0.279 -6.056 14.435 1.00 97.44 104 THR A O 1
ATOM 799 N N . TYR A 1 105 ? -1.883 -5.575 13.987 1.00 97.19 105 TYR A N 1
ATOM 800 C CA . TYR A 1 105 ? -1.981 -4.335 14.745 1.00 97.19 105 TYR A CA 1
ATOM 801 C C . TYR A 1 105 ? -3.227 -4.372 15.625 1.00 97.19 105 TYR A C 1
ATOM 803 O O . TYR A 1 105 ? -4.272 -4.871 15.199 1.00 97.19 105 TYR A O 1
ATOM 811 N N . ASP A 1 106 ? -3.134 -3.798 16.819 1.00 96.88 106 ASP A N 1
ATOM 812 C CA . ASP A 1 106 ? -4.300 -3.592 17.672 1.00 96.88 106 ASP A CA 1
ATOM 813 C C . ASP A 1 106 ? -5.210 -2.537 17.038 1.00 96.88 106 ASP A C 1
ATOM 815 O O . ASP A 1 106 ? -4.780 -1.422 16.731 1.00 96.88 106 ASP A O 1
ATOM 819 N N . TYR A 1 107 ? -6.473 -2.895 16.827 1.00 97.25 107 TYR A N 1
ATOM 820 C CA . TYR A 1 107 ? -7.477 -2.010 16.258 1.00 97.25 107 TYR A CA 1
ATOM 821 C C . TYR A 1 107 ? -8.299 -1.342 17.356 1.00 97.25 107 TYR A C 1
ATOM 823 O O . TYR A 1 107 ? -8.892 -2.010 18.206 1.00 97.25 107 TYR A O 1
ATOM 831 N N . SER A 1 108 ? -8.397 -0.018 17.280 1.00 93.19 108 SER A N 1
ATOM 832 C CA . SER A 1 108 ? -9.298 0.770 18.116 1.00 93.19 108 SER A CA 1
ATOM 833 C C . SER A 1 108 ? -10.466 1.290 17.276 1.00 93.19 108 SER A C 1
ATOM 835 O O . SER A 1 108 ? -10.240 2.074 16.362 1.00 93.19 108 SER A O 1
ATOM 837 N N . PRO A 1 109 ? -11.724 0.925 17.573 1.00 89.56 109 PRO A N 1
ATOM 838 C CA . PRO A 1 109 ? -12.882 1.533 16.914 1.00 89.56 109 PRO A CA 1
ATOM 839 C C . PRO A 1 109 ? -13.102 3.007 17.295 1.00 89.56 109 PRO A C 1
ATOM 841 O O . PRO A 1 109 ? -13.863 3.709 16.638 1.00 89.56 109 PRO A O 1
ATOM 844 N N . GLN A 1 110 ? -12.498 3.476 18.394 1.00 90.50 110 GLN A N 1
ATOM 845 C CA . GLN A 1 110 ? -12.709 4.827 18.930 1.00 90.50 110 GLN A CA 1
ATOM 846 C C . GLN A 1 110 ? -11.666 5.847 18.447 1.00 90.50 110 GLN A C 1
ATOM 848 O O . GLN A 1 110 ? -11.831 7.042 18.689 1.00 90.50 110 GLN A O 1
ATOM 853 N N . ALA A 1 111 ? -10.592 5.399 17.795 1.00 91.88 111 ALA A N 1
ATOM 854 C CA . ALA A 1 111 ? -9.514 6.248 17.293 1.00 91.88 111 ALA A CA 1
ATOM 855 C C . ALA A 1 111 ? -8.931 5.666 16.001 1.00 91.88 111 ALA A C 1
ATOM 857 O O . ALA A 1 111 ? -9.018 4.464 15.768 1.00 91.88 111 ALA A O 1
ATOM 858 N N . SER A 1 112 ? -8.294 6.489 15.166 1.00 92.50 112 SER A N 1
ATOM 859 C CA . SER A 1 112 ? -7.607 5.949 13.992 1.00 92.50 112 SER A CA 1
ATOM 860 C C . SER A 1 112 ? -6.442 5.042 14.400 1.00 92.50 112 SER A C 1
ATOM 862 O O . SER A 1 112 ? -5.769 5.260 15.410 1.00 92.50 112 SER A O 1
ATOM 864 N N . THR A 1 113 ? -6.213 3.990 13.614 1.00 96.56 113 THR A N 1
ATOM 865 C CA . THR A 1 113 ? -5.110 3.043 13.832 1.00 96.56 113 THR A CA 1
ATOM 866 C C . THR A 1 113 ? -4.015 3.309 12.807 1.00 96.56 113 THR A C 1
ATOM 868 O O . THR A 1 113 ? -4.259 3.264 11.603 1.00 96.56 113 THR A O 1
ATOM 871 N N . MET A 1 114 ? -2.796 3.591 13.268 1.00 97.25 114 MET A N 1
ATOM 872 C CA . MET A 1 114 ? -1.661 3.849 12.382 1.00 97.25 114 MET A CA 1
ATOM 873 C C . MET A 1 114 ? -0.913 2.562 12.048 1.00 97.25 114 MET A C 1
ATOM 875 O O . MET A 1 114 ? -0.241 1.982 12.898 1.00 97.25 114 MET A O 1
ATOM 879 N N . ILE A 1 115 ? -0.947 2.170 10.778 1.00 96.44 115 ILE A N 1
ATOM 880 C CA . ILE A 1 115 ? -0.069 1.134 10.240 1.00 96.44 115 ILE A CA 1
ATOM 881 C C . ILE A 1 115 ? 1.232 1.798 9.808 1.00 96.44 115 ILE A C 1
ATOM 883 O O . ILE A 1 115 ? 1.225 2.712 8.985 1.00 96.44 115 ILE A O 1
ATOM 887 N N . SER A 1 116 ? 2.354 1.319 10.341 1.00 96.00 116 SER A N 1
ATOM 888 C CA . SER A 1 116 ? 3.694 1.647 9.849 1.00 96.00 116 SER A CA 1
ATOM 889 C C . SER A 1 116 ? 4.405 0.363 9.450 1.00 96.00 116 SER A C 1
ATOM 891 O O . SER A 1 116 ? 4.649 -0.494 10.302 1.00 96.00 116 SER A O 1
ATOM 893 N N . PHE A 1 117 ? 4.731 0.221 8.166 1.00 94.81 117 PHE A N 1
ATOM 894 C CA . PHE A 1 117 ? 5.373 -0.979 7.634 1.00 94.81 117 PHE A CA 1
ATOM 895 C C . PHE A 1 117 ? 6.335 -0.615 6.501 1.00 94.81 117 PHE A C 1
ATOM 897 O O . PHE A 1 117 ? 5.954 0.080 5.563 1.00 94.81 117 PHE A O 1
ATOM 904 N N . LYS A 1 118 ? 7.603 -1.044 6.596 1.00 93.56 118 LYS A N 1
ATOM 905 C CA . LYS A 1 118 ? 8.657 -0.763 5.591 1.00 93.56 118 LYS A CA 1
ATOM 906 C C . LYS A 1 118 ? 8.733 0.721 5.167 1.00 93.56 118 LYS A C 1
ATOM 908 O O . LYS A 1 118 ? 8.974 1.047 4.009 1.00 93.56 118 LYS A O 1
ATOM 913 N N . GLY A 1 119 ? 8.502 1.629 6.117 1.00 95.12 119 GLY A N 1
ATOM 914 C CA . GLY A 1 119 ? 8.511 3.080 5.906 1.00 95.12 119 GLY A CA 1
ATOM 915 C C . GLY A 1 119 ? 7.188 3.687 5.431 1.00 95.12 119 GLY A C 1
ATOM 916 O O . GLY A 1 119 ? 6.986 4.882 5.656 1.00 95.12 119 GLY A O 1
ATOM 917 N N . ALA A 1 120 ? 6.284 2.885 4.858 1.00 97.25 120 ALA A N 1
ATOM 918 C CA . ALA A 1 120 ? 4.943 3.333 4.510 1.00 97.25 120 ALA A CA 1
ATOM 919 C C . ALA A 1 120 ? 4.105 3.558 5.770 1.00 97.25 120 ALA A C 1
ATOM 921 O O . ALA A 1 120 ? 4.241 2.834 6.760 1.00 97.25 120 ALA A O 1
ATOM 922 N N . GLN A 1 121 ? 3.241 4.570 5.718 1.00 98.06 121 GLN A N 1
ATOM 923 C CA . GLN A 1 121 ? 2.327 4.920 6.800 1.00 98.06 121 GLN A CA 1
ATOM 924 C C . GLN A 1 121 ? 0.910 5.027 6.259 1.00 98.06 121 GLN A C 1
ATOM 926 O O . GLN A 1 121 ? 0.642 5.851 5.383 1.00 98.06 121 GLN A O 1
ATOM 931 N N . VAL A 1 122 ? 0.011 4.214 6.805 1.00 98.31 122 VAL A N 1
ATOM 932 C CA . VAL A 1 122 ? -1.405 4.185 6.437 1.00 98.31 122 VAL A CA 1
ATOM 933 C C . VAL A 1 122 ? -2.236 4.415 7.692 1.00 98.31 122 VAL A C 1
ATOM 935 O O . VAL A 1 122 ? -2.108 3.692 8.676 1.00 98.31 122 VAL A O 1
ATOM 938 N N . GLU A 1 123 ? -3.071 5.446 7.662 1.00 98.31 123 GLU A N 1
ATOM 939 C CA . GLU A 1 123 ? -4.040 5.736 8.712 1.00 98.31 123 GLU A CA 1
ATOM 940 C C . GLU A 1 123 ? -5.331 4.971 8.425 1.00 98.31 123 GLU A C 1
ATOM 942 O O . GLU A 1 123 ? -5.996 5.220 7.418 1.00 98.31 123 GLU A O 1
ATOM 947 N N . ILE A 1 124 ? -5.693 4.048 9.308 1.00 98.31 124 ILE A N 1
ATOM 948 C CA . ILE A 1 124 ? -6.958 3.320 9.253 1.00 98.31 124 ILE A CA 1
ATOM 949 C C . ILE A 1 124 ? -8.014 4.127 9.993 1.00 98.31 124 ILE A C 1
ATOM 951 O O . ILE A 1 124 ? -7.866 4.420 11.178 1.00 98.31 124 ILE A O 1
ATOM 955 N N . LEU A 1 125 ? -9.071 4.484 9.272 1.00 97.94 125 LEU A N 1
ATOM 956 C CA . LEU A 1 125 ? -10.170 5.311 9.761 1.00 97.94 125 LEU A CA 1
ATOM 957 C C . LEU A 1 125 ? -11.339 4.455 10.252 1.00 97.94 125 LEU A C 1
ATOM 959 O O . LEU A 1 125 ? -11.997 4.824 11.216 1.00 97.94 125 LEU A O 1
ATOM 963 N N . ASP A 1 126 ? -11.599 3.335 9.577 1.00 98.12 126 ASP A N 1
ATOM 964 C CA . ASP A 1 126 ? -12.610 2.345 9.955 1.00 98.12 126 ASP A CA 1
ATOM 965 C C . ASP A 1 126 ? -12.243 0.978 9.362 1.00 98.12 126 ASP A C 1
ATOM 967 O O . ASP A 1 126 ? -11.634 0.920 8.291 1.00 98.12 126 ASP A O 1
ATOM 971 N N . ALA A 1 127 ? -12.571 -0.118 10.043 1.00 98.00 127 ALA A N 1
ATOM 972 C CA . ALA A 1 127 ? -12.251 -1.461 9.569 1.00 98.00 127 ALA A CA 1
ATOM 973 C C . ALA A 1 127 ? -13.182 -2.525 10.157 1.00 98.00 127 ALA A C 1
ATOM 975 O O . ALA A 1 127 ? -13.586 -2.466 11.315 1.00 98.00 127 ALA A O 1
ATOM 976 N N . ASN A 1 128 ? -13.466 -3.556 9.368 1.00 97.38 128 ASN A N 1
ATOM 977 C CA . ASN A 1 128 ? -14.202 -4.741 9.790 1.00 97.38 128 ASN A CA 1
ATOM 978 C C . ASN A 1 128 ? -13.685 -5.983 9.051 1.00 97.38 128 ASN A C 1
ATOM 980 O O . ASN A 1 128 ? -12.815 -5.909 8.198 1.00 97.38 128 ASN A O 1
ATOM 984 N N . ASN A 1 129 ? -14.226 -7.160 9.336 1.00 96.94 129 ASN A N 1
ATOM 985 C CA . ASN A 1 129 ? -13.773 -8.413 8.723 1.00 96.94 129 ASN A CA 1
ATOM 986 C C . ASN A 1 129 ? -13.977 -8.524 7.193 1.00 96.94 129 ASN A C 1
ATOM 988 O O . ASN A 1 129 ? -13.668 -9.573 6.637 1.00 96.94 129 ASN A O 1
ATOM 992 N N . THR A 1 130 ? -14.504 -7.497 6.519 1.00 97.19 130 THR A N 1
ATOM 993 C CA . THR A 1 130 ? -14.787 -7.483 5.074 1.00 97.19 130 THR A CA 1
ATOM 994 C C . THR A 1 130 ? -14.239 -6.260 4.337 1.00 97.19 130 THR A C 1
ATOM 996 O O . THR A 1 130 ? -13.922 -6.373 3.156 1.00 97.19 130 THR A O 1
ATOM 999 N N . GLN A 1 131 ? -14.098 -5.113 5.007 1.00 98.25 131 GLN A N 1
ATOM 1000 C CA . GLN A 1 131 ? -13.704 -3.846 4.394 1.00 98.25 131 GLN A CA 1
ATOM 1001 C C . GLN A 1 131 ? -12.882 -2.987 5.355 1.00 98.25 131 GLN A C 1
ATOM 1003 O O . GLN A 1 131 ? -13.053 -3.042 6.573 1.00 98.25 131 GLN A O 1
ATOM 1008 N N . VAL A 1 132 ? -12.032 -2.141 4.782 1.00 98.56 132 VAL A N 1
ATOM 1009 C CA . VAL A 1 132 ? -11.285 -1.094 5.470 1.00 98.56 132 VAL A CA 1
ATOM 1010 C C . VAL A 1 132 ? -11.445 0.249 4.761 1.00 98.56 132 VAL A C 1
ATOM 1012 O O . VAL A 1 132 ? -11.451 0.323 3.532 1.00 98.56 132 VAL A O 1
ATOM 1015 N N . LYS A 1 133 ? -11.547 1.321 5.545 1.00 98.62 133 LYS A N 1
ATOM 1016 C CA . LYS A 1 133 ? -11.468 2.717 5.116 1.00 98.62 133 LYS A CA 1
ATOM 1017 C C . LYS A 1 133 ? -10.194 3.326 5.677 1.00 98.62 133 LYS A C 1
ATOM 1019 O O . LYS A 1 133 ? -9.934 3.249 6.877 1.00 98.62 133 LYS A O 1
ATOM 1024 N N . TYR A 1 134 ? -9.404 3.952 4.819 1.00 98.62 134 TYR A N 1
ATOM 1025 C CA . TYR A 1 134 ? -8.047 4.345 5.173 1.00 98.62 134 TYR A CA 1
ATOM 1026 C C . TYR A 1 134 ? -7.563 5.553 4.372 1.00 98.62 134 TYR A C 1
ATOM 1028 O O . TYR A 1 134 ? -8.223 6.009 3.439 1.00 98.62 134 TYR A O 1
ATOM 1036 N N . LYS A 1 135 ? -6.394 6.072 4.747 1.00 98.50 135 LYS A N 1
ATOM 1037 C CA . LYS A 1 135 ? -5.678 7.142 4.051 1.00 98.50 135 LYS A CA 1
ATOM 1038 C C . LYS A 1 135 ? -4.179 6.867 4.100 1.00 98.50 135 LYS A C 1
ATOM 1040 O O . LYS A 1 135 ? -3.611 6.686 5.175 1.00 98.50 135 LYS A O 1
ATOM 1045 N N . VAL A 1 136 ? -3.520 6.870 2.946 1.00 98.31 136 VAL A N 1
ATOM 1046 C CA . VAL A 1 136 ? -2.062 6.698 2.875 1.00 98.31 136 VAL A CA 1
ATOM 1047 C C . VAL A 1 136 ? -1.386 8.034 3.170 1.00 98.31 136 VAL A C 1
ATOM 1049 O O . VAL A 1 136 ? -1.619 9.014 2.469 1.00 98.31 136 VAL A O 1
ATOM 1052 N N . LEU A 1 137 ? -0.545 8.090 4.201 1.00 97.81 137 LEU A N 1
ATOM 1053 C CA . LEU A 1 137 ? 0.183 9.299 4.598 1.00 97.81 137 LEU A CA 1
ATOM 1054 C C . LEU A 1 137 ? 1.590 9.344 3.996 1.00 97.81 137 LEU A C 1
ATOM 1056 O O . LEU A 1 137 ? 2.059 10.402 3.578 1.00 97.81 137 LEU A O 1
ATOM 1060 N N . LYS A 1 138 ? 2.269 8.193 3.947 1.00 97.25 138 LYS A N 1
ATOM 1061 C CA . LYS A 1 138 ? 3.659 8.083 3.496 1.00 97.25 138 LYS A CA 1
ATOM 1062 C C . LYS A 1 138 ? 3.873 6.799 2.702 1.00 97.25 138 LYS A C 1
ATOM 1064 O O . LYS A 1 138 ? 3.320 5.763 3.059 1.00 97.25 138 LYS A O 1
ATOM 1069 N N . GLY A 1 139 ? 4.691 6.890 1.653 1.00 96.56 139 GLY A N 1
ATOM 1070 C CA . GLY A 1 139 ? 5.097 5.743 0.843 1.00 96.56 139 GLY A CA 1
ATOM 1071 C C . GLY A 1 139 ? 6.223 4.918 1.465 1.00 96.56 139 GLY A C 1
ATOM 1072 O O . GLY A 1 139 ? 6.757 5.282 2.515 1.00 96.56 139 GLY A O 1
ATOM 1073 N N . PHE A 1 140 ? 6.598 3.818 0.813 1.00 96.12 140 PHE A N 1
ATOM 1074 C CA . PHE A 1 140 ? 7.669 2.931 1.282 1.00 96.12 140 PHE A CA 1
ATOM 1075 C C . PHE A 1 140 ? 9.020 3.655 1.379 1.00 96.12 140 PHE A C 1
ATOM 1077 O O . PHE A 1 140 ? 9.233 4.711 0.776 1.00 96.12 140 PHE A O 1
ATOM 1084 N N . SER A 1 141 ? 9.955 3.102 2.155 1.00 93.19 141 SER A N 1
ATOM 1085 C CA . SER A 1 141 ? 11.318 3.646 2.236 1.00 93.19 141 SER A CA 1
ATOM 1086 C C . SER A 1 141 ? 12.019 3.630 0.877 1.00 93.19 141 SER A C 1
ATOM 1088 O O . SER A 1 141 ? 12.650 4.618 0.512 1.00 93.19 141 SER A O 1
ATOM 1090 N N . ASP A 1 142 ? 11.850 2.556 0.106 1.00 85.25 142 ASP A N 1
ATOM 1091 C CA . ASP A 1 142 ? 12.553 2.378 -1.170 1.00 85.25 142 ASP A CA 1
ATOM 1092 C C . ASP A 1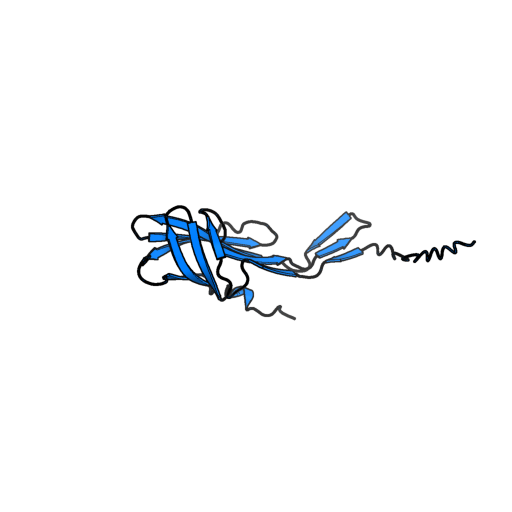 142 ? 12.006 3.296 -2.272 1.00 85.25 142 ASP A C 1
ATOM 1094 O O . ASP A 1 142 ? 12.751 3.702 -3.158 1.00 85.25 142 ASP A O 1
ATOM 1098 N N . GLU A 1 143 ? 10.741 3.727 -2.169 1.00 85.38 143 GLU A N 1
ATOM 1099 C CA . GLU A 1 143 ? 10.174 4.779 -3.028 1.00 85.38 143 GLU A CA 1
ATOM 1100 C C . GLU A 1 143 ? 10.946 6.106 -2.901 1.00 85.38 143 GLU A C 1
ATOM 1102 O O . GLU A 1 143 ? 10.986 6.898 -3.842 1.00 85.38 143 GLU A O 1
ATOM 1107 N N . GLN A 1 144 ? 11.519 6.388 -1.726 1.00 69.25 144 GLN A N 1
ATOM 1108 C CA . GLN A 1 144 ? 12.190 7.661 -1.435 1.00 69.25 144 GLN A CA 1
ATOM 1109 C C . GLN A 1 144 ? 13.642 7.691 -1.926 1.00 69.25 144 GLN A C 1
ATOM 1111 O O . GLN A 1 144 ? 14.277 8.748 -1.877 1.00 69.25 144 GLN A O 1
ATOM 1116 N N . LEU A 1 145 ? 14.180 6.561 -2.393 1.00 61.97 145 LEU A N 1
ATOM 1117 C CA . LEU A 1 145 ? 15.519 6.514 -2.959 1.00 61.97 145 LEU A CA 1
ATOM 1118 C C . LEU A 1 145 ? 15.498 7.171 -4.344 1.00 61.97 145 LEU A C 1
ATOM 1120 O O . LEU A 1 145 ? 14.801 6.734 -5.258 1.00 61.97 145 LEU A O 1
ATOM 1124 N N . LYS A 1 146 ? 16.268 8.254 -4.487 1.00 49.25 146 LYS A N 1
ATOM 1125 C CA . LYS A 1 146 ? 16.532 8.898 -5.778 1.00 49.25 146 LYS A CA 1
ATOM 1126 C C . LYS A 1 146 ? 17.106 7.837 -6.736 1.00 49.25 146 LYS A C 1
ATOM 1128 O O . LYS A 1 146 ? 17.952 7.059 -6.283 1.00 49.25 146 LYS A O 1
ATOM 1133 N N . PRO A 1 147 ? 16.707 7.792 -8.022 1.00 51.59 147 PRO A N 1
ATOM 1134 C CA . PRO A 1 147 ? 17.401 6.959 -8.997 1.00 51.59 147 PRO A CA 1
ATOM 1135 C C . PRO A 1 147 ? 18.896 7.283 -8.937 1.00 51.59 147 PRO A C 1
ATOM 1137 O O . PRO A 1 147 ? 19.258 8.461 -8.896 1.00 51.59 147 PRO A O 1
ATOM 1140 N N . MET A 1 148 ? 19.751 6.263 -8.857 1.00 47.56 148 M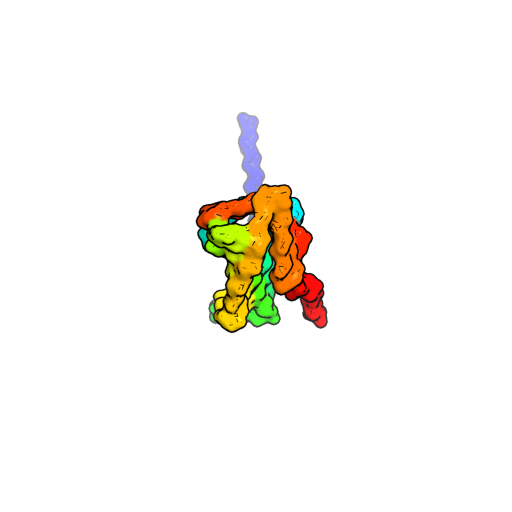ET A N 1
ATOM 1141 C CA . MET A 1 148 ? 21.191 6.466 -9.002 1.00 47.56 148 MET A CA 1
ATOM 1142 C C . MET A 1 148 ? 21.432 6.962 -10.434 1.00 47.56 148 MET A C 1
ATOM 1144 O O . MET A 1 148 ? 21.156 6.218 -11.376 1.00 47.56 148 MET A O 1
ATOM 1148 N N . GLU A 1 149 ? 21.827 8.233 -10.570 1.00 37.69 149 GLU A N 1
ATOM 1149 C CA . GLU A 1 149 ? 22.236 8.857 -11.842 1.00 37.69 149 GLU A CA 1
ATOM 1150 C C . GLU A 1 149 ? 23.501 8.208 -12.413 1.00 37.69 149 GLU A C 1
ATOM 1152 O O . GLU A 1 149 ? 24.412 7.876 -11.615 1.00 37.69 149 GLU A O 1
#

Secondary structure (DSSP, 8-state):
-----------------SEEEEPPEEEEESPTT-EEEEETTSEEEEEEEEPPEEEETTTTEEEESS--EEEEEEEEEEETTEEEEEEEEEETTEE-GGG-EEEEEE--TTS-EEEEETTEEEEEEEE-SSEEEEEEEE--TGGGSPP--